Protein AF-A0A9N9RTA6-F1 (afdb_monomer_lite)

Organism: NCBI:txid315576

Sequence (108 aa):
MTKSVYFCLLLISLCIFESDAAAWFNRNTKIVTKCEGSNCQKYCDIDNRLILVGTTLKTDQCEQITCDADFSSSYYSCGIAVDKNGCTLTPDYSFKYPECCNKMKCVT

Structure (mmCIF, N/CA/C/O backbone):
data_AF-A0A9N9RTA6-F1
#
_entry.id   AF-A0A9N9RTA6-F1
#
loop_
_atom_site.group_PDB
_atom_site.id
_atom_site.type_symbol
_atom_site.label_atom_id
_atom_site.label_alt_id
_atom_site.label_comp_id
_atom_site.label_asym_id
_atom_site.label_entity_id
_atom_site.label_seq_id
_atom_site.pdbx_PDB_ins_code
_atom_site.Cartn_x
_atom_site.Cartn_y
_atom_site.Cartn_z
_atom_site.occupancy
_atom_site.B_iso_or_equiv
_atom_site.auth_seq_id
_atom_site.auth_comp_id
_atom_site.auth_asym_id
_atom_site.auth_atom_id
_atom_site.pdbx_PDB_model_num
ATOM 1 N N . MET A 1 1 ? -7.855 -28.283 -57.387 1.00 39.97 1 MET A N 1
ATOM 2 C CA . MET A 1 1 ? -7.523 -26.846 -57.315 1.00 39.97 1 MET A CA 1
ATOM 3 C C . MET A 1 1 ? -8.085 -26.296 -56.021 1.00 39.97 1 MET A C 1
ATOM 5 O O . MET A 1 1 ? -9.288 -26.178 -55.858 1.00 39.97 1 MET A O 1
ATOM 9 N N . THR A 1 2 ? -7.183 -26.102 -55.071 1.00 41.09 2 THR A N 1
ATOM 10 C CA . THR A 1 2 ? -7.356 -25.463 -53.768 1.00 41.09 2 THR A CA 1
ATOM 11 C C . THR A 1 2 ? -7.555 -23.958 -53.939 1.00 41.09 2 THR A C 1
ATOM 13 O O . THR A 1 2 ? -6.888 -23.378 -54.795 1.00 41.09 2 THR A O 1
ATOM 16 N N . LYS A 1 3 ? -8.426 -23.344 -53.121 1.00 40.00 3 LYS A N 1
ATOM 17 C CA . LYS A 1 3 ? -8.282 -22.006 -52.496 1.00 40.00 3 LYS A CA 1
ATOM 18 C C . LYS A 1 3 ? -9.642 -21.493 -52.006 1.00 40.00 3 LYS A C 1
ATOM 20 O O . LYS A 1 3 ? -10.467 -21.101 -52.816 1.00 40.00 3 LYS A O 1
ATOM 25 N N . SER A 1 4 ? -9.843 -21.493 -50.688 1.00 46.81 4 SER A N 1
ATOM 26 C CA . SER A 1 4 ? -10.480 -20.391 -49.939 1.00 46.81 4 SER A CA 1
ATOM 27 C C . SER A 1 4 ? -10.626 -20.779 -48.468 1.00 46.81 4 SER A C 1
ATOM 29 O O . SER A 1 4 ? -11.706 -21.075 -47.977 1.00 46.81 4 SER A O 1
ATOM 31 N N . VAL A 1 5 ? -9.494 -20.799 -47.764 1.00 50.66 5 VAL A N 1
ATOM 32 C CA . VAL A 1 5 ? -9.434 -20.833 -46.295 1.00 50.66 5 VAL A CA 1
ATOM 33 C C . VAL A 1 5 ? -8.395 -19.792 -45.880 1.00 50.66 5 VAL A C 1
ATOM 35 O O . VAL A 1 5 ? -7.316 -20.122 -45.411 1.00 50.66 5 VAL A O 1
ATOM 38 N N . TYR A 1 6 ? -8.654 -18.518 -46.182 1.00 46.81 6 TYR A N 1
ATOM 39 C CA . TYR A 1 6 ? -7.704 -17.427 -45.911 1.00 46.81 6 TYR A CA 1
ATOM 40 C C . TYR A 1 6 ? -8.388 -16.150 -45.410 1.00 46.81 6 TYR A C 1
ATOM 42 O O . TYR A 1 6 ? -7.916 -15.055 -45.686 1.00 46.81 6 TYR A O 1
ATOM 50 N N . PHE A 1 7 ? -9.501 -16.262 -44.678 1.00 47.31 7 PHE A N 1
ATOM 51 C CA . PHE A 1 7 ? -10.178 -15.069 -44.147 1.00 47.31 7 PHE A CA 1
ATOM 52 C C . PHE A 1 7 ? -10.405 -15.062 -42.631 1.00 47.31 7 PHE A C 1
ATOM 54 O O . PHE A 1 7 ? -11.029 -14.146 -42.115 1.00 47.31 7 PHE A O 1
ATOM 61 N N . CYS A 1 8 ? -9.865 -16.036 -41.890 1.00 43.75 8 CYS A N 1
ATOM 62 C CA . CYS A 1 8 ? -10.122 -16.148 -40.447 1.00 43.75 8 CYS A CA 1
ATOM 63 C C . CYS A 1 8 ? -8.863 -16.093 -39.561 1.00 43.75 8 CYS A C 1
ATOM 65 O O . CYS A 1 8 ? -8.944 -16.384 -38.374 1.00 43.75 8 CYS A O 1
ATOM 67 N N . LEU A 1 9 ? -7.698 -15.736 -40.117 1.00 48.00 9 LEU A N 1
ATOM 68 C CA . LEU A 1 9 ? -6.401 -15.844 -39.423 1.00 48.00 9 LEU A CA 1
ATOM 69 C C . LEU A 1 9 ? -5.695 -14.507 -39.128 1.00 48.00 9 LEU A C 1
ATOM 71 O O . LEU A 1 9 ? -4.582 -14.528 -38.618 1.00 48.00 9 LEU A O 1
ATOM 75 N N . LEU A 1 10 ? -6.308 -13.350 -39.406 1.00 50.25 10 LEU A N 1
ATOM 76 C CA . LEU A 1 10 ? -5.625 -12.045 -39.295 1.00 50.25 10 LEU A CA 1
ATOM 77 C C . LEU A 1 10 ? -6.100 -11.119 -38.158 1.00 50.25 10 LEU A C 1
ATOM 79 O O . LEU A 1 10 ? -5.555 -10.031 -38.023 1.00 50.25 10 LEU A O 1
ATOM 83 N N . LEU A 1 11 ? -7.050 -11.526 -37.306 1.00 49.22 11 LEU A N 1
ATOM 84 C CA . LEU A 1 11 ? -7.595 -10.655 -36.242 1.00 49.22 11 LEU A CA 1
ATOM 85 C C . LEU A 1 11 ? -7.234 -11.052 -34.798 1.00 49.22 11 LEU A C 1
ATOM 87 O O . LEU A 1 11 ? -7.676 -10.391 -33.868 1.00 49.22 11 LEU A O 1
ATOM 91 N N . ILE A 1 12 ? -6.406 -12.079 -34.577 1.00 53.41 12 ILE A N 1
ATOM 92 C CA . ILE A 1 12 ? -6.083 -12.566 -33.214 1.00 53.41 12 ILE A CA 1
ATOM 93 C C . ILE A 1 12 ? -4.787 -11.933 -32.646 1.00 53.41 12 ILE A C 1
ATOM 95 O O . ILE A 1 12 ? -4.404 -12.185 -31.511 1.00 53.41 12 ILE A O 1
ATOM 99 N N . SER A 1 13 ? -4.101 -11.059 -33.390 1.00 52.22 13 SER A N 1
ATOM 100 C CA . SER A 1 13 ? -2.716 -10.667 -33.066 1.00 52.22 13 SER A CA 1
ATOM 101 C C . SER A 1 13 ? -2.522 -9.371 -32.249 1.00 52.22 13 SER A C 1
ATOM 103 O O . SER A 1 13 ? -1.410 -8.846 -32.252 1.00 52.22 13 SER A O 1
ATOM 105 N N . LEU A 1 14 ? -3.529 -8.824 -31.554 1.00 48.53 14 LEU A N 1
ATOM 106 C CA . LEU A 1 14 ? -3.368 -7.555 -30.805 1.00 48.53 14 LEU A CA 1
ATOM 107 C C . LEU A 1 14 ? -3.726 -7.591 -29.308 1.00 48.53 14 LEU A C 1
ATOM 109 O O . LEU A 1 14 ? -3.730 -6.543 -28.672 1.00 48.53 14 LEU A O 1
ATOM 113 N N . CYS A 1 15 ? -3.959 -8.760 -28.708 1.00 46.69 15 CYS A N 1
ATOM 114 C CA . CYS A 1 15 ? -4.385 -8.847 -27.302 1.00 46.69 15 CYS A CA 1
ATOM 115 C C . CYS A 1 15 ? -3.375 -9.540 -26.377 1.00 46.69 15 CYS A C 1
ATOM 117 O O . CYS A 1 15 ? -3.787 -10.332 -25.539 1.00 46.69 15 CYS A O 1
ATOM 119 N N . ILE A 1 16 ? -2.065 -9.305 -26.518 1.00 46.81 16 ILE A N 1
ATOM 120 C CA . ILE A 1 16 ? -1.100 -9.843 -25.542 1.00 46.81 16 ILE A CA 1
ATOM 121 C C . ILE A 1 16 ? 0.050 -8.860 -25.299 1.00 46.81 16 ILE A C 1
ATOM 123 O O . ILE A 1 16 ? 1.148 -9.047 -25.802 1.00 46.81 16 ILE A O 1
ATOM 127 N N . PHE A 1 17 ? -0.207 -7.813 -24.520 1.00 39.59 17 PHE A N 1
ATOM 128 C CA . PHE A 1 17 ? 0.820 -7.154 -23.703 1.00 39.59 17 PHE A CA 1
ATOM 129 C C . PHE A 1 17 ? 0.180 -6.667 -22.396 1.00 39.59 17 PHE A C 1
ATOM 131 O O . PHE A 1 17 ? 0.276 -5.502 -22.031 1.00 39.59 17 PHE A O 1
ATOM 138 N N . GLU A 1 18 ? -0.496 -7.567 -21.680 1.00 45.53 18 GLU A N 1
ATOM 139 C CA . GLU A 1 18 ? -0.684 -7.397 -20.236 1.00 45.53 18 GLU A CA 1
ATOM 140 C C . GLU A 1 18 ? 0.591 -7.916 -19.570 1.00 45.53 18 GLU A C 1
ATOM 142 O O . GLU A 1 18 ? 0.680 -9.053 -19.110 1.00 45.53 18 GLU A O 1
ATOM 147 N N . SER A 1 19 ? 1.640 -7.095 -19.599 1.00 47.16 19 SER A N 1
ATOM 148 C CA . SER A 1 19 ? 2.828 -7.311 -18.774 1.00 47.16 19 SER A CA 1
ATOM 149 C C . SER A 1 19 ? 2.521 -6.849 -17.350 1.00 47.16 19 SER A C 1
ATOM 151 O O . SER A 1 19 ? 3.198 -5.969 -16.821 1.00 47.16 19 SER A O 1
ATOM 153 N N . ASP A 1 20 ? 1.493 -7.422 -16.725 1.00 46.88 20 ASP A N 1
ATOM 154 C CA . ASP A 1 20 ? 1.223 -7.214 -15.308 1.00 46.88 20 ASP A CA 1
ATOM 155 C C . ASP A 1 20 ? 2.237 -8.045 -14.526 1.00 46.88 20 ASP A C 1
ATOM 157 O O . ASP A 1 20 ? 1.953 -9.125 -14.007 1.00 46.88 20 ASP A O 1
ATOM 161 N N . ALA A 1 21 ? 3.472 -7.549 -14.464 1.00 50.81 21 ALA A N 1
ATOM 162 C CA . ALA A 1 21 ? 4.459 -8.018 -13.507 1.00 50.81 21 ALA A CA 1
ATOM 163 C C . ALA A 1 21 ? 4.018 -7.562 -12.106 1.00 50.81 21 ALA A C 1
ATOM 165 O O . ALA A 1 21 ? 4.586 -6.653 -11.512 1.00 50.81 21 ALA A O 1
ATOM 166 N N . ALA A 1 22 ? 2.946 -8.175 -11.617 1.00 54.22 22 ALA A N 1
ATOM 167 C CA . ALA A 1 22 ? 2.421 -8.059 -10.276 1.00 54.22 22 ALA A CA 1
ATOM 168 C C . ALA A 1 22 ? 3.154 -9.071 -9.391 1.00 54.22 22 ALA A C 1
ATOM 170 O O . ALA A 1 22 ? 2.960 -10.280 -9.516 1.00 54.22 22 ALA A O 1
ATOM 171 N N . ALA A 1 23 ? 4.010 -8.592 -8.492 1.00 56.25 23 ALA A N 1
ATOM 172 C CA . ALA A 1 23 ? 4.621 -9.447 -7.485 1.00 56.25 23 ALA A CA 1
ATOM 173 C C . ALA A 1 23 ? 3.725 -9.496 -6.237 1.00 56.25 23 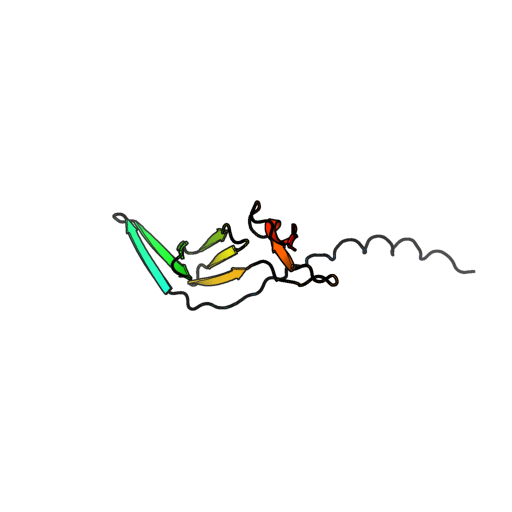ALA A C 1
ATOM 175 O O . ALA A 1 23 ? 3.584 -8.492 -5.544 1.00 56.25 23 ALA A O 1
ATOM 176 N N . TRP A 1 24 ? 3.125 -10.656 -5.952 1.00 53.62 24 TRP A N 1
ATOM 177 C CA . TRP A 1 24 ? 2.333 -10.882 -4.740 1.00 53.62 24 TRP A CA 1
ATOM 178 C C . TRP A 1 24 ? 3.228 -11.389 -3.604 1.00 53.62 24 TRP A C 1
ATOM 180 O O . TRP A 1 24 ? 3.900 -12.410 -3.746 1.00 53.62 24 TRP A O 1
ATOM 190 N N . PHE A 1 25 ? 3.202 -10.709 -2.458 1.00 60.75 25 PHE A N 1
ATOM 191 C CA . PHE A 1 25 ? 3.843 -11.180 -1.231 1.00 60.75 25 PHE A CA 1
ATOM 192 C C . PHE A 1 25 ? 2.881 -11.025 -0.055 1.00 60.75 25 PHE A C 1
ATOM 194 O O . PHE A 1 25 ? 2.338 -9.944 0.168 1.00 60.75 25 PHE A O 1
ATOM 201 N N . ASN A 1 26 ? 2.699 -12.097 0.716 1.00 57.91 26 ASN A N 1
ATOM 202 C CA . ASN A 1 26 ? 1.925 -12.068 1.953 1.00 57.91 26 ASN A CA 1
ATOM 203 C C . ASN A 1 26 ? 2.756 -11.382 3.053 1.00 57.91 26 ASN A C 1
ATOM 205 O O . ASN A 1 26 ? 3.799 -11.904 3.456 1.00 57.91 26 ASN A O 1
ATOM 209 N N . ARG A 1 27 ? 2.328 -10.199 3.513 1.00 66.69 27 ARG A N 1
ATOM 210 C CA . ARG A 1 27 ? 2.950 -9.504 4.651 1.00 66.69 27 ARG A CA 1
ATOM 211 C C . ARG A 1 27 ? 2.157 -9.773 5.926 1.00 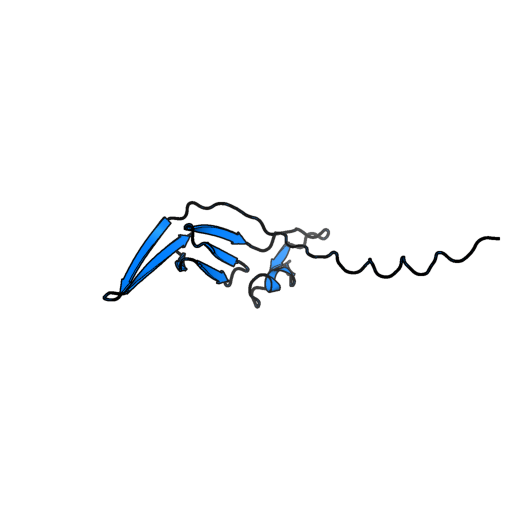66.69 27 ARG A C 1
ATOM 213 O O . ARG A 1 27 ? 0.927 -9.749 5.920 1.00 66.69 27 ARG A O 1
ATOM 220 N N . ASN A 1 28 ? 2.870 -9.948 7.044 1.00 65.38 28 ASN A N 1
ATOM 221 C CA . ASN A 1 28 ? 2.261 -9.986 8.374 1.00 65.38 28 ASN A CA 1
ATOM 222 C C . ASN A 1 28 ? 1.466 -8.697 8.598 1.00 65.38 28 ASN A C 1
ATOM 224 O O . ASN A 1 28 ? 2.038 -7.628 8.798 1.00 65.38 28 ASN A O 1
ATOM 228 N N . THR A 1 29 ? 0.145 -8.813 8.535 1.00 75.88 29 THR A N 1
ATOM 229 C CA . THR A 1 29 ? -0.769 -7.681 8.632 1.00 75.88 29 THR A CA 1
ATOM 230 C C . THR A 1 29 ? -1.230 -7.562 10.073 1.00 75.88 29 THR A C 1
ATOM 232 O O . THR A 1 29 ? -1.838 -8.482 10.622 1.00 75.88 29 THR A O 1
ATOM 235 N N . LYS A 1 30 ? -0.924 -6.437 10.721 1.00 89.94 30 LYS A N 1
ATOM 236 C CA . LYS A 1 30 ? -1.425 -6.164 12.069 1.00 89.94 30 LYS A CA 1
ATOM 237 C C . LYS A 1 30 ? -2.780 -5.477 11.958 1.00 89.94 30 LYS A C 1
ATOM 239 O O . LYS A 1 30 ? -2.932 -4.510 11.224 1.00 89.94 30 LYS A O 1
ATOM 244 N N . ILE A 1 31 ? -3.767 -5.948 12.711 1.00 92.75 31 ILE A N 1
ATOM 245 C CA . ILE A 1 31 ? -5.102 -5.342 12.716 1.00 92.75 31 ILE A CA 1
ATOM 246 C C . ILE A 1 31 ? -5.144 -4.248 13.784 1.00 92.75 31 ILE A C 1
ATOM 248 O O . ILE A 1 31 ? -4.841 -4.494 14.953 1.00 92.75 31 ILE A O 1
ATOM 252 N N . VAL A 1 32 ? -5.545 -3.041 13.392 1.00 94.44 32 VAL A N 1
ATOM 253 C CA . VAL A 1 32 ? -5.701 -1.885 14.283 1.00 94.44 32 VAL A CA 1
ATOM 254 C C . VAL A 1 32 ? -7.156 -1.437 14.264 1.00 94.44 32 VAL A C 1
ATOM 256 O O . VAL A 1 32 ? -7.756 -1.303 13.204 1.00 94.44 32 VAL A O 1
ATOM 259 N N . THR A 1 33 ? -7.739 -1.189 15.435 1.00 96.44 33 THR A N 1
ATOM 260 C CA . THR A 1 33 ? -9.083 -0.604 15.549 1.00 96.44 33 THR A CA 1
ATOM 261 C C . THR A 1 33 ? -8.955 0.824 16.058 1.00 96.44 33 THR A C 1
ATOM 263 O O . THR A 1 33 ? -8.304 1.048 17.077 1.00 96.44 33 THR A O 1
ATOM 266 N N . LYS A 1 34 ? -9.562 1.785 15.358 1.00 95.81 34 LYS A N 1
ATOM 267 C CA . LYS A 1 34 ? -9.681 3.175 15.818 1.00 95.81 34 LYS A CA 1
ATOM 268 C C . LYS A 1 34 ? -11.149 3.521 15.988 1.00 95.81 34 LYS A C 1
ATOM 270 O O . LYS A 1 34 ? -11.959 3.154 15.142 1.00 95.81 34 LYS A O 1
ATOM 275 N N . CYS A 1 35 ? -11.470 4.220 17.068 1.00 95.62 35 CYS A N 1
ATOM 276 C CA . CYS A 1 35 ? -12.829 4.647 17.364 1.00 95.62 35 CYS A CA 1
ATOM 277 C C . CYS A 1 35 ? -12.876 6.167 17.520 1.00 95.62 35 CYS A C 1
ATOM 279 O O . CYS A 1 35 ? -12.081 6.734 18.267 1.00 95.62 35 CYS A O 1
ATOM 281 N N . GLU A 1 36 ? -13.824 6.805 16.840 1.00 94.38 36 GLU A N 1
ATOM 282 C CA . GLU A 1 36 ? -14.172 8.215 17.013 1.00 94.38 36 GLU A CA 1
ATOM 283 C C . GLU A 1 36 ? -15.609 8.288 17.542 1.00 94.38 36 GLU A C 1
ATOM 285 O O . GLU A 1 36 ? -16.578 7.999 16.835 1.00 94.38 36 GLU A O 1
ATOM 290 N N . GLY A 1 37 ? -15.752 8.593 18.836 1.00 93.38 37 GLY A N 1
ATOM 291 C CA . GLY A 1 37 ? -17.033 8.473 19.536 1.00 93.38 37 GLY A CA 1
ATOM 292 C C . GLY A 1 37 ? -17.527 7.022 19.560 1.00 93.38 37 GLY A C 1
ATOM 293 O O . GLY A 1 37 ? -16.842 6.138 20.068 1.00 93.38 37 GLY A O 1
ATOM 294 N N . SER A 1 38 ? -18.716 6.777 19.002 1.00 93.31 38 SER A N 1
ATOM 295 C CA . SER A 1 38 ? -19.315 5.438 18.873 1.00 93.31 38 SER A CA 1
ATOM 296 C C . SER A 1 38 ? -18.922 4.696 17.590 1.00 93.31 38 SER A C 1
ATOM 298 O O . SER A 1 38 ? -19.320 3.547 17.408 1.00 93.31 38 SER A O 1
ATOM 300 N N . ASN A 1 39 ? -18.185 5.337 16.679 1.00 95.38 39 ASN A N 1
ATOM 301 C CA . ASN A 1 39 ? -17.862 4.770 15.374 1.00 95.38 39 ASN A CA 1
ATOM 302 C C . ASN A 1 39 ? -16.472 4.143 15.408 1.00 95.38 39 ASN A C 1
ATOM 304 O O . ASN A 1 39 ? -15.476 4.857 15.481 1.00 95.38 39 ASN A O 1
ATOM 308 N N . CYS A 1 40 ? -16.402 2.813 15.332 1.00 95.75 40 CYS A N 1
ATOM 309 C CA . CYS A 1 40 ? -15.145 2.074 15.280 1.00 95.75 40 CYS A CA 1
ATOM 310 C C . CYS A 1 40 ? -14.883 1.529 13.875 1.00 95.75 40 CYS A C 1
ATOM 312 O O . CYS A 1 40 ? -15.722 0.836 13.299 1.00 95.75 40 CYS A O 1
ATOM 314 N N . GLN A 1 41 ? -13.692 1.799 13.350 1.00 96.62 41 GLN A N 1
ATOM 315 C CA . GLN A 1 41 ? -13.208 1.285 12.074 1.00 96.62 41 GLN A CA 1
ATOM 316 C C . GLN A 1 41 ? -11.982 0.398 12.293 1.00 96.62 41 GLN A C 1
ATOM 318 O O . GLN A 1 41 ? -11.154 0.649 13.174 1.00 96.62 41 GLN A O 1
ATOM 323 N N . LYS A 1 42 ? -11.877 -0.660 11.487 1.00 96.00 42 LYS A N 1
ATOM 324 C CA . LYS A 1 42 ? -10.732 -1.570 11.482 1.00 96.00 42 LYS A CA 1
ATOM 325 C C . LYS A 1 42 ? -9.823 -1.253 10.304 1.00 96.00 42 LYS A C 1
ATOM 327 O O . LYS A 1 42 ? -10.301 -0.964 9.210 1.00 96.00 42 LYS A O 1
ATOM 332 N N . TYR A 1 43 ? -8.526 -1.359 10.538 1.00 95.44 43 TYR A N 1
ATOM 333 C CA . TYR A 1 43 ? -7.479 -1.075 9.574 1.00 95.44 43 TYR A CA 1
ATOM 334 C C . TYR A 1 43 ? -6.479 -2.227 9.542 1.00 95.44 43 TYR A C 1
ATOM 336 O O . TYR A 1 43 ? -6.177 -2.816 10.583 1.00 95.44 43 TYR A O 1
ATOM 344 N N . CYS A 1 44 ? -5.925 -2.489 8.365 1.00 93.75 44 CYS A N 1
ATOM 345 C CA . CYS A 1 44 ? -4.655 -3.181 8.225 1.00 93.75 44 CYS A CA 1
ATOM 346 C C . CYS A 1 44 ? -3.523 -2.172 8.445 1.00 93.75 44 CYS A C 1
ATOM 348 O O . CYS A 1 44 ? -3.490 -1.130 7.793 1.00 93.75 44 CYS A O 1
ATOM 350 N N . ASP A 1 45 ? -2.608 -2.479 9.355 1.00 92.81 45 ASP A N 1
ATOM 351 C CA . ASP A 1 45 ? -1.331 -1.791 9.526 1.00 92.81 45 ASP A CA 1
ATOM 352 C C . ASP A 1 45 ? -0.263 -2.559 8.742 1.00 92.81 45 ASP A C 1
ATOM 354 O O . ASP A 1 45 ? 0.111 -3.680 9.104 1.00 92.81 45 ASP A O 1
ATOM 358 N N . ILE A 1 46 ? 0.150 -1.970 7.620 1.00 88.94 46 ILE A N 1
ATOM 359 C CA . ILE A 1 46 ? 1.113 -2.532 6.671 1.00 88.94 46 ILE A CA 1
ATOM 360 C C . ILE A 1 46 ? 2.228 -1.503 6.513 1.00 88.94 46 ILE A C 1
ATOM 362 O O . ILE A 1 46 ? 1.998 -0.417 5.984 1.00 88.94 46 ILE A O 1
ATOM 366 N N . ASP A 1 47 ? 3.427 -1.821 7.000 1.00 85.94 47 ASP A N 1
ATOM 367 C CA . ASP A 1 47 ? 4.594 -0.927 6.968 1.00 85.94 47 ASP A CA 1
ATOM 368 C C . ASP A 1 47 ? 4.303 0.480 7.545 1.00 85.94 47 ASP A C 1
ATOM 370 O O . ASP A 1 47 ? 4.700 1.501 6.979 1.00 85.94 47 ASP A O 1
ATOM 374 N N . ASN A 1 48 ? 3.590 0.541 8.679 1.00 87.94 48 ASN A N 1
ATOM 375 C CA . ASN A 1 48 ? 3.126 1.766 9.350 1.00 87.94 48 ASN A CA 1
ATOM 376 C C . ASN A 1 48 ? 2.093 2.590 8.556 1.00 87.94 48 ASN A C 1
ATOM 378 O O . ASN A 1 48 ? 1.834 3.752 8.885 1.00 87.94 48 ASN A O 1
ATOM 382 N N . ARG A 1 49 ? 1.488 2.016 7.511 1.00 89.81 49 ARG A N 1
ATOM 383 C CA . ARG A 1 49 ? 0.372 2.612 6.768 1.00 89.81 49 ARG A CA 1
ATOM 384 C C . ARG A 1 49 ? -0.924 1.953 7.221 1.00 89.81 49 ARG A C 1
ATOM 386 O O . ARG A 1 49 ? -1.070 0.737 7.138 1.00 89.81 49 ARG A O 1
ATOM 393 N N . LEU A 1 50 ? -1.877 2.767 7.672 1.00 93.25 50 LEU A N 1
ATOM 394 C CA . LEU A 1 50 ? -3.205 2.298 8.063 1.00 93.25 50 LEU A CA 1
ATOM 395 C C . LEU A 1 50 ? -4.149 2.343 6.867 1.00 93.25 50 LEU A C 1
ATOM 397 O O . LEU A 1 50 ? -4.494 3.420 6.383 1.00 93.25 50 LEU A O 1
ATOM 401 N N . ILE A 1 51 ? -4.583 1.170 6.426 1.00 94.56 51 ILE A N 1
ATOM 402 C CA . ILE A 1 51 ? -5.497 0.998 5.297 1.00 94.56 51 ILE A CA 1
ATOM 403 C C . ILE A 1 51 ? -6.820 0.481 5.839 1.00 94.56 51 ILE A C 1
ATOM 405 O O . ILE A 1 51 ? -6.844 -0.515 6.558 1.00 94.56 51 ILE A O 1
ATOM 409 N N . LEU A 1 52 ? -7.918 1.173 5.534 1.00 96.19 52 LEU A N 1
ATOM 410 C CA . LEU A 1 52 ? -9.249 0.771 5.984 1.00 96.19 52 LEU A CA 1
ATOM 411 C C . LEU A 1 52 ? -9.593 -0.610 5.408 1.00 96.19 52 LEU A C 1
ATOM 413 O O . LEU A 1 52 ? -9.344 -0.876 4.233 1.00 96.19 52 LEU A O 1
ATOM 417 N N . VAL A 1 53 ? -10.176 -1.481 6.227 1.00 95.75 53 VAL A N 1
ATOM 418 C CA . VAL A 1 53 ? -10.616 -2.811 5.782 1.00 95.75 53 VAL A CA 1
ATOM 419 C C . VAL A 1 53 ? -11.627 -2.703 4.640 1.00 9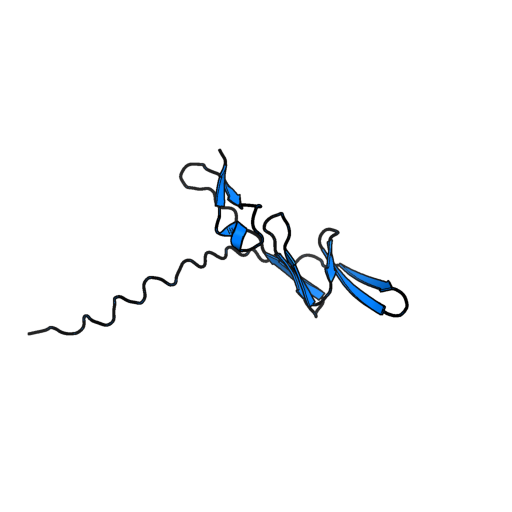5.75 53 VAL A C 1
ATOM 421 O O . VAL A 1 53 ? -12.568 -1.914 4.709 1.00 95.75 53 VAL A O 1
ATOM 424 N N . GLY A 1 54 ? -11.427 -3.508 3.597 1.00 94.69 54 GLY A N 1
ATOM 425 C CA . GLY A 1 54 ? -12.208 -3.497 2.361 1.00 94.69 54 GLY A CA 1
ATOM 426 C C . GLY A 1 54 ? -11.805 -2.401 1.370 1.00 94.69 54 GLY A C 1
ATOM 427 O O . GLY A 1 54 ? -12.580 -2.100 0.464 1.00 94.69 54 GLY A O 1
ATOM 428 N N . THR A 1 55 ? -10.638 -1.770 1.541 1.00 96.31 55 THR A N 1
ATOM 429 C CA . THR A 1 55 ? -10.189 -0.667 0.677 1.00 96.31 55 THR A CA 1
ATOM 430 C C . THR A 1 55 ? -8.793 -0.879 0.108 1.00 96.31 55 THR A C 1
ATOM 432 O O . THR A 1 55 ? -7.999 -1.686 0.597 1.00 96.31 55 THR A O 1
ATOM 435 N N . THR A 1 56 ? -8.497 -0.096 -0.930 1.00 94.81 56 THR A N 1
ATOM 436 C CA . THR A 1 56 ? -7.232 -0.106 -1.658 1.00 94.81 56 THR A CA 1
ATOM 437 C C . THR A 1 56 ? -6.571 1.268 -1.586 1.00 94.81 56 THR A C 1
ATOM 439 O O . THR A 1 56 ? -7.189 2.288 -1.894 1.00 94.81 56 THR A O 1
ATOM 442 N N . LEU A 1 57 ? -5.291 1.290 -1.224 1.00 94.06 57 LEU A N 1
ATOM 443 C CA . LEU A 1 57 ? -4.421 2.461 -1.216 1.00 94.06 57 LEU A CA 1
ATOM 444 C C . LEU A 1 57 ? -3.476 2.417 -2.423 1.00 94.06 57 LEU A C 1
ATOM 446 O O . LEU A 1 57 ? -2.742 1.448 -2.601 1.00 94.06 57 LEU A O 1
ATOM 450 N N . LYS A 1 58 ? -3.440 3.496 -3.213 1.00 93.12 58 LYS A N 1
ATOM 451 C CA . LYS A 1 58 ? -2.445 3.705 -4.278 1.00 93.12 58 LYS A CA 1
ATOM 452 C C . LYS A 1 58 ? -1.428 4.762 -3.857 1.00 93.12 58 LYS A C 1
ATOM 454 O O . LYS A 1 58 ? -1.795 5.902 -3.564 1.00 93.12 58 LYS A O 1
ATOM 459 N N . THR A 1 59 ? -0.152 4.399 -3.833 1.00 90.12 59 THR A N 1
ATOM 460 C CA . THR A 1 59 ? 0.922 5.233 -3.273 1.00 90.12 59 THR A CA 1
ATOM 461 C C . THR A 1 59 ? 1.607 6.055 -4.364 1.00 90.12 59 THR A C 1
ATOM 463 O O . THR A 1 59 ? 1.393 5.835 -5.556 1.00 90.12 59 THR A O 1
ATOM 466 N N . ASP A 1 60 ? 2.419 7.038 -3.973 1.00 88.75 60 ASP A N 1
ATOM 467 C CA . ASP A 1 60 ? 3.285 7.776 -4.909 1.00 88.75 60 ASP A CA 1
ATOM 468 C C . ASP A 1 60 ? 4.479 6.941 -5.398 1.00 88.75 60 ASP A C 1
ATOM 470 O O . ASP A 1 60 ? 5.192 7.348 -6.305 1.00 88.75 60 ASP A O 1
ATOM 474 N N . GLN A 1 61 ? 4.689 5.751 -4.830 1.00 87.50 61 GLN A N 1
ATOM 475 C CA . GLN A 1 61 ? 5.814 4.869 -5.144 1.00 87.50 61 GLN A CA 1
ATOM 476 C C . GLN A 1 61 ? 5.466 3.827 -6.217 1.00 87.50 61 GLN A C 1
ATOM 478 O O . GLN A 1 61 ? 6.116 2.793 -6.305 1.00 87.50 61 GLN A O 1
ATOM 483 N N . CYS A 1 62 ? 4.458 4.094 -7.057 1.00 88.50 62 CYS A N 1
ATOM 484 C CA . CYS A 1 62 ? 3.971 3.136 -8.058 1.00 88.50 62 CYS A CA 1
ATOM 485 C C . CYS A 1 62 ? 3.341 1.863 -7.427 1.00 88.50 62 CYS A C 1
ATOM 487 O O . CYS A 1 62 ? 3.207 0.832 -8.072 1.00 88.50 62 CYS A O 1
ATOM 489 N N . GLU A 1 63 ? 2.883 1.910 -6.175 1.00 90.06 63 GLU A N 1
ATOM 490 C CA . GLU A 1 63 ? 2.364 0.719 -5.486 1.00 90.06 63 GLU A CA 1
ATOM 491 C C . GLU A 1 63 ? 0.844 0.768 -5.319 1.00 90.06 63 GLU A C 1
ATOM 493 O O . GLU A 1 63 ? 0.238 1.839 -5.198 1.00 90.06 63 GLU A O 1
ATOM 498 N N . GLN A 1 64 ? 0.242 -0.412 -5.224 1.00 92.25 64 GLN A N 1
ATOM 499 C CA . GLN A 1 64 ? -1.131 -0.614 -4.794 1.00 92.25 64 GLN A CA 1
ATOM 500 C C . GLN A 1 64 ? -1.163 -1.628 -3.651 1.00 92.25 64 GLN A C 1
ATOM 502 O O . GLN A 1 64 ? -0.612 -2.720 -3.762 1.00 92.25 64 GLN A O 1
ATOM 507 N N . ILE A 1 65 ? -1.828 -1.264 -2.559 1.00 92.38 65 ILE A N 1
ATOM 508 C CA . ILE A 1 65 ? -1.961 -2.097 -1.365 1.00 92.38 65 ILE A CA 1
ATOM 509 C C . ILE A 1 65 ? -3.440 -2.208 -1.024 1.00 92.38 65 ILE A C 1
ATOM 511 O O . ILE A 1 65 ? -4.105 -1.188 -0.847 1.00 92.38 65 ILE A O 1
ATOM 515 N N . THR A 1 66 ? -3.954 -3.423 -0.908 1.00 92.94 66 THR A N 1
ATOM 516 C CA . THR A 1 66 ? -5.340 -3.676 -0.504 1.00 92.94 66 THR A CA 1
ATOM 517 C C . THR A 1 66 ? -5.357 -4.324 0.870 1.00 92.94 66 THR A C 1
ATOM 519 O O . THR A 1 66 ? -4.534 -5.189 1.166 1.00 92.94 66 THR A O 1
ATOM 522 N N . CYS A 1 67 ? -6.289 -3.874 1.706 1.00 93.44 67 CYS A N 1
ATOM 523 C CA . CYS A 1 67 ? -6.668 -4.529 2.950 1.00 93.44 67 CYS A CA 1
ATOM 524 C C . CYS A 1 67 ? -8.033 -5.170 2.717 1.00 93.44 67 CYS A C 1
ATOM 526 O O . CYS A 1 67 ? -9.039 -4.462 2.635 1.00 93.44 67 CYS A O 1
ATOM 528 N N . ASP A 1 68 ? -8.066 -6.485 2.563 1.00 92.88 68 ASP A N 1
ATOM 529 C CA . ASP A 1 68 ? -9.280 -7.222 2.239 1.00 92.88 68 ASP A CA 1
ATOM 530 C C . ASP A 1 68 ? -10.189 -7.384 3.469 1.00 92.88 68 ASP A C 1
ATOM 532 O O . ASP A 1 68 ? -9.793 -7.161 4.618 1.00 92.88 68 ASP A O 1
ATOM 536 N N . ALA A 1 69 ? -11.455 -7.741 3.238 1.00 92.81 69 ALA A N 1
ATOM 537 C CA . ALA A 1 69 ? -12.462 -7.861 4.299 1.00 92.81 69 ALA A CA 1
ATOM 538 C C . ALA A 1 69 ? -12.140 -8.960 5.334 1.00 92.81 69 ALA A C 1
ATOM 540 O O . ALA A 1 69 ? -12.616 -8.903 6.468 1.00 92.81 69 ALA A O 1
ATOM 541 N N . ASP A 1 70 ? -11.330 -9.944 4.946 1.00 90.94 70 ASP A N 1
ATOM 542 C CA . ASP A 1 70 ? -10.824 -11.028 5.789 1.00 90.94 70 ASP A CA 1
ATOM 543 C C . ASP A 1 70 ? -9.513 -10.670 6.515 1.00 90.94 70 ASP A C 1
ATOM 545 O O . ASP A 1 70 ? -8.905 -11.532 7.149 1.00 90.94 70 ASP A O 1
ATOM 549 N N . PHE A 1 71 ? -9.099 -9.397 6.459 1.00 88.75 71 PHE A N 1
ATOM 550 C CA . PHE A 1 71 ? -7.834 -8.872 6.986 1.00 88.75 71 PHE A CA 1
ATOM 551 C C . PHE A 1 71 ? -6.580 -9.412 6.295 1.00 88.75 71 PHE A C 1
ATOM 553 O O . PHE A 1 71 ? -5.469 -9.158 6.772 1.00 88.75 71 PHE A O 1
ATOM 560 N N . SER A 1 72 ? -6.730 -10.130 5.181 1.00 89.25 72 SER A N 1
ATOM 561 C CA . SER A 1 72 ? -5.601 -10.399 4.306 1.00 89.25 72 SER A CA 1
ATOM 562 C C . SER A 1 72 ? -5.172 -9.110 3.602 1.00 89.25 72 SER A C 1
ATOM 564 O O . SER A 1 72 ? -5.903 -8.113 3.554 1.00 89.25 72 SER A O 1
ATOM 566 N N . SER A 1 73 ? -3.935 -9.097 3.116 1.00 85.69 73 SER A N 1
ATOM 567 C CA . SER A 1 73 ? -3.435 -7.983 2.330 1.00 85.69 73 SER A CA 1
ATOM 568 C C . SER A 1 73 ? -2.808 -8.460 1.039 1.00 85.69 73 SER A C 1
ATOM 570 O O . SER A 1 73 ? -2.153 -9.503 0.972 1.00 85.69 73 SER A O 1
ATOM 572 N N . SER A 1 74 ? -3.009 -7.660 0.001 1.00 87.81 74 SER A N 1
ATOM 573 C CA . SER A 1 74 ? -2.356 -7.832 -1.285 1.00 87.81 74 SER A CA 1
ATOM 574 C C . SER A 1 74 ? -1.555 -6.581 -1.615 1.00 87.81 74 SER A C 1
ATOM 576 O O . SER A 1 74 ? -1.976 -5.451 -1.364 1.00 87.81 74 SER A O 1
ATOM 578 N N . TYR A 1 75 ? -0.354 -6.799 -2.135 1.00 87.38 75 TYR A N 1
ATOM 579 C CA . TYR A 1 75 ? 0.586 -5.757 -2.515 1.00 87.38 75 TYR A CA 1
ATOM 580 C C . TYR A 1 75 ? 0.951 -5.961 -3.980 1.00 87.38 75 TYR A C 1
ATOM 582 O O . TYR A 1 75 ? 1.249 -7.081 -4.389 1.00 87.38 75 TYR A O 1
ATOM 590 N N . TYR A 1 76 ? 0.930 -4.875 -4.741 1.00 88.75 76 TYR A N 1
ATOM 591 C CA . TYR A 1 76 ? 1.270 -4.828 -6.153 1.00 88.75 76 TYR A CA 1
ATOM 592 C C . TYR A 1 76 ? 2.206 -3.647 -6.398 1.00 88.75 76 TYR A C 1
ATOM 594 O O . TYR A 1 76 ? 1.982 -2.550 -5.883 1.00 88.75 76 TYR A O 1
ATOM 602 N N . SER A 1 77 ? 3.242 -3.855 -7.200 1.00 87.12 77 SER A N 1
ATOM 603 C CA . SER A 1 77 ? 4.170 -2.810 -7.629 1.00 87.12 77 SER A CA 1
ATOM 604 C C . SER A 1 77 ? 4.676 -3.099 -9.038 1.00 87.12 77 SER A C 1
ATOM 606 O O . SER A 1 77 ? 4.423 -4.171 -9.589 1.00 87.12 77 SER A O 1
ATOM 608 N N . CYS A 1 78 ? 5.372 -2.131 -9.633 1.00 84.00 78 CYS A N 1
ATOM 609 C CA . CYS A 1 78 ? 6.049 -2.320 -10.908 1.00 84.00 78 CYS A CA 1
ATOM 610 C C . CYS A 1 78 ? 7.162 -3.383 -10.759 1.00 84.00 78 CYS A C 1
ATOM 612 O O . CYS A 1 78 ? 8.087 -3.197 -9.965 1.00 84.00 78 CYS A O 1
ATOM 614 N N . GLY A 1 79 ? 7.127 -4.469 -11.536 1.00 73.75 79 GLY A N 1
ATOM 615 C CA . GLY A 1 79 ? 8.285 -5.358 -11.674 1.00 73.75 79 GLY A CA 1
ATOM 616 C C . GLY A 1 79 ? 9.473 -4.610 -12.293 1.00 73.75 79 GLY A C 1
ATOM 617 O O . GLY A 1 79 ? 9.325 -3.960 -13.326 1.00 73.75 79 GLY A O 1
ATOM 618 N N . ILE A 1 80 ? 10.652 -4.670 -11.668 1.00 67.56 80 ILE A N 1
ATOM 619 C CA . ILE A 1 80 ? 11.852 -4.007 -12.197 1.00 67.56 80 ILE A CA 1
ATOM 620 C C . ILE A 1 80 ? 12.512 -4.929 -13.226 1.00 67.56 80 ILE A C 1
ATOM 622 O O . ILE A 1 80 ? 12.872 -6.062 -12.909 1.00 67.56 80 ILE A O 1
ATOM 626 N N . ALA A 1 81 ? 12.706 -4.423 -14.443 1.00 61.34 81 ALA A N 1
ATOM 627 C CA . ALA A 1 81 ? 13.491 -5.071 -15.486 1.00 61.34 81 ALA A CA 1
ATOM 628 C C . ALA A 1 81 ? 14.674 -4.174 -15.875 1.00 61.34 81 ALA A C 1
ATOM 630 O O . ALA A 1 81 ? 14.539 -2.955 -15.979 1.00 61.34 81 ALA A O 1
ATOM 631 N N . VAL A 1 82 ? 15.836 -4.785 -16.094 1.00 61.66 82 VAL A N 1
ATOM 632 C CA . VAL A 1 82 ? 16.981 -4.114 -16.719 1.00 61.66 82 VAL A CA 1
ATOM 633 C C . VAL A 1 82 ? 16.808 -4.249 -18.225 1.00 61.66 82 VAL A C 1
ATOM 635 O O . VAL A 1 82 ? 16.530 -5.349 -18.712 1.00 61.66 82 VAL A O 1
ATOM 638 N N . ASP A 1 83 ? 16.935 -3.151 -18.967 1.00 66.00 83 ASP A N 1
ATOM 639 C CA . ASP A 1 83 ? 16.899 -3.245 -20.421 1.00 66.00 83 ASP A CA 1
ATOM 640 C C . ASP A 1 83 ? 18.198 -3.875 -20.970 1.00 66.00 83 ASP A C 1
ATOM 642 O O . ASP A 1 83 ? 19.230 -3.966 -20.300 1.00 66.00 83 ASP A O 1
ATOM 646 N N . LYS A 1 84 ? 18.168 -4.330 -22.226 1.00 57.34 84 LYS A N 1
ATOM 647 C CA . LYS A 1 84 ? 19.327 -4.970 -22.874 1.00 57.34 84 LYS A CA 1
ATOM 648 C C . LYS A 1 84 ? 20.512 -4.010 -23.097 1.00 57.34 84 LYS A C 1
ATOM 650 O O . LYS A 1 84 ? 21.617 -4.469 -23.375 1.00 57.34 84 LYS A O 1
ATOM 655 N N . ASN A 1 85 ? 20.292 -2.703 -22.980 1.00 67.88 85 ASN A N 1
ATOM 656 C CA . ASN A 1 85 ? 21.275 -1.653 -23.231 1.00 67.88 85 ASN A CA 1
ATOM 657 C C . ASN A 1 85 ? 21.911 -1.115 -21.936 1.00 67.88 85 ASN A C 1
ATOM 659 O O . ASN A 1 85 ? 22.664 -0.146 -21.991 1.00 67.88 85 ASN A O 1
ATOM 663 N N . GLY A 1 86 ? 21.640 -1.745 -20.787 1.00 66.12 86 GLY A N 1
ATOM 664 C CA . GLY A 1 86 ? 22.178 -1.335 -19.490 1.00 66.12 86 GLY A CA 1
ATOM 665 C C . GLY A 1 86 ? 21.418 -0.177 -18.844 1.00 66.12 86 GLY A C 1
ATOM 666 O O . GLY A 1 86 ? 21.883 0.365 -17.844 1.00 66.12 86 GLY A O 1
ATOM 667 N N . CYS A 1 87 ? 20.257 0.196 -19.379 1.00 72.19 87 CYS 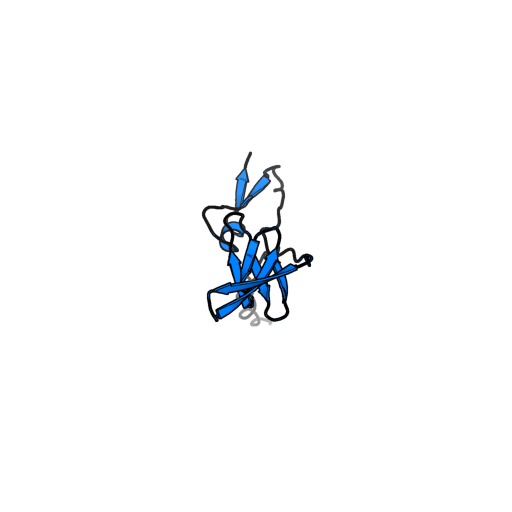A N 1
ATOM 668 C CA . CYS A 1 87 ? 19.391 1.169 -18.752 1.00 72.19 87 CYS A CA 1
ATOM 669 C C . CYS A 1 87 ? 18.530 0.534 -17.660 1.00 72.19 87 CYS A C 1
ATOM 671 O O . CYS A 1 87 ? 17.893 -0.510 -17.846 1.00 72.19 87 CYS A O 1
ATOM 673 N N . THR A 1 88 ? 18.472 1.211 -16.514 1.00 72.31 88 THR A N 1
ATOM 674 C CA . THR A 1 88 ? 17.529 0.860 -15.456 1.00 72.31 88 THR A CA 1
ATOM 675 C C . THR A 1 88 ? 16.177 1.469 -15.802 1.00 72.31 88 THR A C 1
ATOM 677 O O . THR A 1 88 ? 16.041 2.689 -15.908 1.00 72.31 88 THR A O 1
ATOM 680 N N . LEU A 1 89 ? 15.167 0.620 -15.992 1.00 75.94 89 LEU A N 1
ATOM 681 C CA . LEU A 1 89 ? 13.800 1.074 -16.201 1.00 75.94 89 LEU A CA 1
ATOM 682 C C . LEU A 1 89 ? 13.184 1.430 -14.846 1.00 75.94 89 LEU A C 1
ATOM 684 O O . LEU A 1 89 ? 13.042 0.574 -13.973 1.00 75.94 89 LEU A O 1
ATOM 688 N N . THR A 1 90 ? 12.812 2.697 -14.675 1.00 81.44 90 THR A N 1
ATOM 689 C CA . THR A 1 90 ? 12.135 3.196 -13.472 1.00 81.44 90 THR A CA 1
ATOM 690 C C . THR A 1 90 ? 10.694 3.609 -13.789 1.00 81.44 90 THR A C 1
ATOM 692 O O . THR A 1 90 ? 10.450 4.137 -14.876 1.00 81.44 90 THR A O 1
ATOM 695 N N . PRO A 1 91 ? 9.722 3.397 -12.890 1.00 84.88 91 PRO A N 1
ATOM 696 C CA . PRO A 1 91 ? 8.347 3.861 -13.080 1.00 84.88 91 PRO A CA 1
ATOM 697 C C . PRO A 1 91 ? 8.240 5.385 -13.234 1.00 84.88 91 PRO A C 1
ATOM 699 O O . PRO A 1 91 ? 8.983 6.139 -12.601 1.00 84.88 91 PRO A O 1
ATOM 702 N N . ASP A 1 92 ? 7.265 5.867 -14.009 1.00 85.44 92 ASP A N 1
ATOM 703 C CA . ASP A 1 92 ? 6.906 7.288 -13.993 1.00 85.44 92 ASP A CA 1
ATOM 704 C C . ASP A 1 92 ? 5.989 7.591 -12.804 1.00 85.44 92 ASP A C 1
ATOM 706 O O . ASP A 1 92 ? 4.764 7.487 -12.894 1.00 85.44 92 ASP A O 1
ATOM 710 N N . TYR A 1 93 ? 6.597 8.014 -11.693 1.00 88.00 93 TYR A N 1
ATOM 711 C CA . TYR A 1 93 ? 5.908 8.393 -10.451 1.00 88.00 93 TYR A CA 1
ATOM 712 C C . TYR A 1 93 ? 4.956 9.597 -10.585 1.00 88.00 93 TYR A C 1
ATOM 714 O O . TYR A 1 93 ? 4.269 9.945 -9.629 1.00 88.00 93 TYR A O 1
ATOM 722 N N . SER A 1 94 ? 4.870 10.223 -11.764 1.00 89.19 94 SER A N 1
ATOM 723 C CA . SER A 1 94 ? 3.836 11.224 -12.067 1.00 89.19 94 SER A CA 1
ATOM 724 C C . SER A 1 94 ? 2.432 10.606 -12.192 1.00 89.19 94 SER A C 1
ATOM 726 O O . SER A 1 94 ? 1.440 11.333 -12.188 1.00 89.19 94 SER A O 1
ATOM 728 N N . PHE A 1 95 ? 2.340 9.276 -12.324 1.00 87.69 95 PHE A N 1
ATOM 729 C CA . PHE A 1 95 ? 1.093 8.512 -12.410 1.00 87.69 95 PHE A CA 1
ATOM 730 C C . PHE A 1 95 ? 0.940 7.560 -11.213 1.00 87.69 95 PHE A C 1
ATOM 732 O O . PHE A 1 95 ? 1.904 7.245 -10.514 1.00 87.69 95 PHE A O 1
ATOM 739 N N . LYS A 1 96 ? -0.280 7.069 -10.975 1.00 89.62 96 LYS A N 1
ATOM 740 C CA . LYS A 1 96 ? -0.557 6.052 -9.945 1.00 89.62 96 LYS A CA 1
ATOM 741 C C . LYS A 1 96 ? -0.519 4.649 -10.548 1.00 89.62 96 LYS A C 1
ATOM 743 O O . LYS A 1 96 ? -0.607 4.484 -11.760 1.00 89.62 96 LYS A O 1
ATOM 748 N N . TYR A 1 97 ? -0.405 3.623 -9.704 1.00 88.69 97 TYR A N 1
ATOM 749 C CA . TYR A 1 97 ? -0.481 2.232 -10.163 1.00 88.69 97 TYR A CA 1
ATOM 750 C C . TYR A 1 97 ? -1.841 1.938 -10.830 1.00 88.69 97 TYR A C 1
ATOM 752 O O . TYR A 1 97 ? -2.872 2.383 -10.301 1.00 88.69 97 TYR A O 1
ATOM 760 N N . PRO A 1 98 ? -1.898 1.181 -11.945 1.00 89.06 98 PRO A N 1
ATOM 761 C CA . PRO A 1 98 ? -0.784 0.566 -12.694 1.00 89.06 98 PRO A CA 1
ATOM 762 C C . PRO A 1 98 ? -0.189 1.454 -13.808 1.00 89.06 98 PRO A C 1
ATOM 764 O O . PRO A 1 98 ? 0.745 1.063 -14.504 1.00 89.06 98 PRO A O 1
ATOM 767 N N . GLU A 1 99 ? -0.706 2.665 -14.012 1.00 88.50 99 GLU A N 1
ATOM 768 C CA . GLU A 1 99 ? -0.338 3.537 -15.141 1.00 88.50 99 GLU A CA 1
ATOM 769 C C . GLU A 1 99 ? 1.134 3.975 -15.107 1.00 88.50 99 GLU A C 1
ATOM 771 O O . GLU A 1 99 ? 1.768 4.118 -16.153 1.00 88.50 99 GLU A O 1
ATOM 776 N N . CYS A 1 100 ? 1.693 4.149 -13.910 1.00 86.62 100 CYS A N 1
ATOM 777 C CA . CYS A 1 100 ? 3.117 4.416 -13.698 1.00 86.62 100 CYS A CA 1
ATOM 778 C C . CYS A 1 100 ? 4.036 3.257 -14.112 1.00 86.62 100 CYS A C 1
ATOM 780 O O . CYS A 1 100 ? 5.190 3.513 -14.452 1.00 86.62 100 CYS A O 1
ATOM 782 N N . CYS A 1 101 ? 3.542 2.011 -14.123 1.00 83.06 101 CYS A N 1
ATOM 783 C CA . CYS A 1 101 ? 4.292 0.839 -14.590 1.00 83.06 101 CYS A CA 1
ATOM 784 C C . CYS A 1 101 ? 4.439 0.854 -16.109 1.00 83.06 101 CYS A C 1
ATOM 786 O O . CYS A 1 101 ? 5.512 0.595 -16.637 1.00 83.06 101 CYS A O 1
ATOM 788 N N . ASN A 1 102 ? 3.364 1.203 -16.816 1.00 76.19 102 ASN A N 1
ATOM 789 C CA . ASN A 1 102 ? 3.328 1.198 -18.281 1.00 76.19 102 ASN A CA 1
ATOM 790 C C . ASN A 1 102 ? 4.160 2.325 -18.901 1.00 76.19 102 ASN A C 1
ATOM 792 O O . ASN A 1 102 ? 4.474 2.305 -20.090 1.00 76.19 102 ASN A O 1
ATOM 796 N N . LYS A 1 103 ? 4.521 3.321 -18.091 1.00 73.12 103 LYS A N 1
ATOM 797 C CA . LYS A 1 103 ? 5.341 4.463 -18.482 1.00 73.12 103 LYS A CA 1
ATOM 798 C C . LYS A 1 103 ? 6.698 4.372 -17.800 1.00 73.12 103 LYS A C 1
ATOM 800 O O . LYS A 1 103 ? 7.029 5.197 -16.958 1.00 73.12 103 LYS A O 1
ATOM 805 N N . MET A 1 104 ? 7.481 3.353 -18.144 1.00 71.06 104 MET A N 1
ATOM 806 C CA . MET A 1 104 ? 8.845 3.254 -17.631 1.00 71.06 104 MET A CA 1
ATOM 807 C C . MET A 1 104 ? 9.757 4.277 -18.316 1.00 71.06 104 MET A C 1
ATOM 809 O O . MET A 1 104 ? 9.707 4.470 -19.532 1.00 71.06 104 MET A O 1
ATOM 813 N N . LYS A 1 105 ? 10.605 4.928 -17.525 1.00 73.56 105 LYS A N 1
ATOM 814 C CA . LYS A 1 105 ? 11.647 5.850 -17.971 1.00 73.56 105 LYS A CA 1
ATOM 815 C C . LYS A 1 105 ? 13.000 5.164 -17.876 1.00 73.56 105 LYS A C 1
ATOM 817 O O . LYS A 1 105 ? 13.278 4.453 -16.914 1.00 73.56 105 LYS A O 1
ATOM 822 N N . CYS A 1 106 ? 13.842 5.417 -18.865 1.00 73.81 106 CYS A N 1
ATOM 823 C CA . CYS A 1 106 ? 15.245 5.054 -18.801 1.00 73.81 106 CYS A CA 1
ATOM 824 C C . CYS A 1 106 ? 15.976 6.070 -17.910 1.00 73.81 106 CYS A C 1
ATOM 826 O O . CYS A 1 106 ? 15.925 7.271 -18.185 1.00 73.81 106 CYS A O 1
ATOM 828 N N . VAL A 1 107 ? 16.611 5.599 -16.834 1.00 69.12 107 VAL A N 1
ATOM 829 C CA . VAL A 1 107 ? 17.536 6.404 -16.026 1.00 69.12 107 VAL A CA 1
ATOM 830 C C . VAL A 1 107 ? 18.963 5.898 -16.235 1.00 69.12 107 VAL A C 1
ATOM 832 O O . VAL A 1 107 ? 19.235 4.707 -16.069 1.00 69.12 107 VAL A O 1
ATOM 835 N N . THR A 1 108 ? 19.829 6.815 -16.673 1.00 59.97 108 THR A N 1
ATOM 836 C CA . THR A 1 108 ? 21.273 6.610 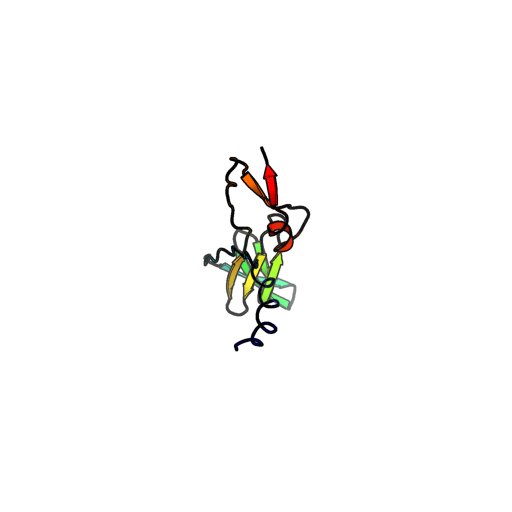-16.896 1.00 59.97 108 THR A CA 1
ATOM 837 C C . THR A 1 108 ? 22.063 6.772 -15.611 1.00 59.97 108 THR A C 1
ATOM 839 O O . THR A 1 108 ? 21.696 7.676 -14.825 1.00 59.97 108 THR A O 1
#

Foldseek 3Di:
DDDDPPDPPPPPPPP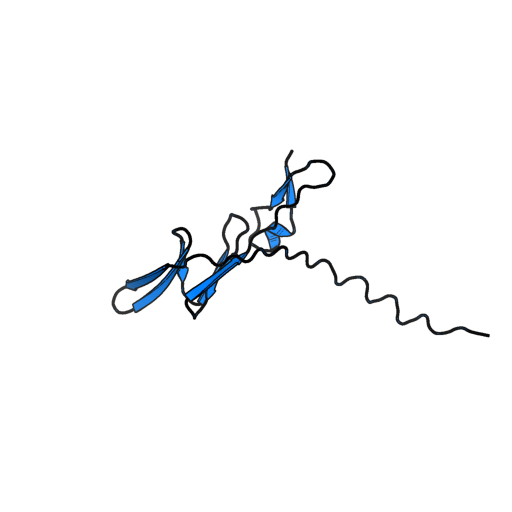DDPPQPWDWDWDDWDWDWDDDPPDIFIFTQDVNDTHTECDWDWDLQQKIWHQYNVRTITITHQDWDQDPVRWTWGFPSVDTPPNSNVDTDTDD

pLDDT: mean 76.5, std 18.38, range [39.59, 96.62]

InterPro domains:
  IPR029277 Single domain Von Willebrand factor type C domain [PF15430] (44-106)
  IPR029277 Single domain Von Willebrand factor type C domain [SM01318] (44-106)

Secondary structure (DSSP, 8-state):
------SSSSSSTT--------------PEEEEEEETTEEEEEEEETTEEEETTEEEE-TTS-EEEE-TTS-EEEE-PPP-B-TTSPEEEE-TTS-TTHHHHSEEEE-

Radius of gyration: 21.3 Å; chains: 1; bounding box: 42×38×77 Å